Protein AF-A0A9X2ZQ04-F1 (afdb_monomer_lite)

pLDDT: mean 75.11, std 18.09, range [34.91, 91.38]

Structure (mmCIF, N/CA/C/O backbone):
data_AF-A0A9X2ZQ04-F1
#
_entry.id   AF-A0A9X2ZQ04-F1
#
loop_
_atom_site.group_PDB
_atom_site.id
_atom_site.type_symbol
_atom_site.label_atom_id
_atom_site.label_alt_id
_atom_site.label_comp_id
_atom_site.label_asym_id
_atom_site.label_entity_id
_atom_site.label_seq_id
_atom_site.pdbx_PDB_ins_code
_atom_site.Cartn_x
_atom_site.Cartn_y
_atom_site.Cartn_z
_atom_site.occupancy
_atom_site.B_iso_or_equiv
_atom_site.auth_seq_id
_atom_site.auth_comp_id
_atom_site.auth_asym_id
_atom_site.auth_atom_id
_atom_site.pdbx_PDB_model_num
ATOM 1 N N . MET A 1 1 ? -12.340 -7.321 6.275 1.00 62.00 1 MET A N 1
ATOM 2 C CA . MET A 1 1 ? -12.296 -7.400 4.801 1.00 62.00 1 MET A CA 1
ATOM 3 C C . MET A 1 1 ? -11.441 -8.598 4.435 1.00 62.00 1 MET A C 1
ATOM 5 O O . MET A 1 1 ? -10.502 -8.862 5.170 1.00 62.00 1 MET A O 1
ATOM 9 N N . ASN A 1 2 ? -11.788 -9.337 3.380 1.00 79.88 2 ASN A N 1
ATOM 10 C CA . ASN A 1 2 ? -11.082 -10.563 2.982 1.00 79.88 2 ASN A CA 1
ATOM 11 C C . ASN A 1 2 ? -10.650 -10.494 1.510 1.00 79.88 2 ASN A C 1
ATOM 13 O O . ASN A 1 2 ? -10.993 -11.349 0.702 1.00 79.88 2 ASN A O 1
ATOM 17 N N . PHE A 1 3 ? -9.978 -9.406 1.138 1.00 86.44 3 PHE A N 1
ATOM 18 C CA . PHE A 1 3 ? -9.379 -9.266 -0.184 1.00 86.44 3 PHE A CA 1
ATOM 19 C C . PHE A 1 3 ? -7.970 -8.692 -0.055 1.00 86.44 3 PHE A C 1
ATOM 21 O O . PHE A 1 3 ? -7.663 -7.980 0.904 1.00 86.44 3 PHE A O 1
ATOM 28 N N . LYS A 1 4 ? -7.114 -9.056 -1.009 1.00 91.38 4 LYS A N 1
ATOM 29 C CA . LYS A 1 4 ? -5.699 -8.683 -1.064 1.00 91.38 4 LYS A CA 1
ATOM 30 C C . LYS A 1 4 ? -5.489 -7.688 -2.195 1.00 91.38 4 LYS A C 1
ATOM 32 O O . LYS A 1 4 ? -6.101 -7.827 -3.252 1.00 91.38 4 LYS A O 1
ATOM 37 N N . VAL A 1 5 ? -4.627 -6.701 -1.981 1.00 90.19 5 VAL A N 1
ATOM 38 C CA . VAL A 1 5 ? -4.313 -5.659 -2.964 1.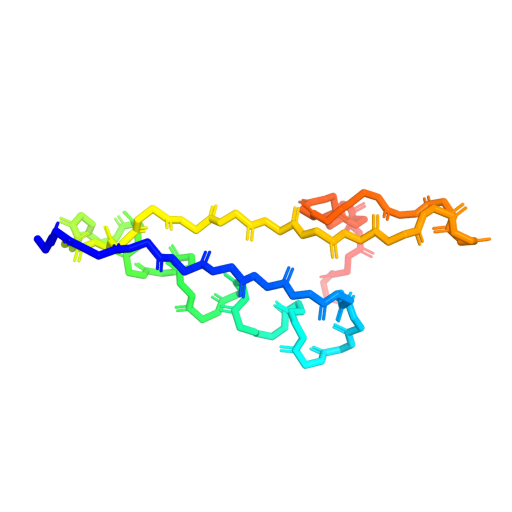00 90.19 5 VAL A CA 1
ATOM 39 C C . VAL A 1 5 ? -2.851 -5.785 -3.370 1.00 90.19 5 VAL A C 1
ATOM 41 O O . VAL A 1 5 ? -1.958 -5.689 -2.533 1.00 90.19 5 VAL A O 1
ATOM 44 N N . GLY A 1 6 ? -2.611 -6.001 -4.663 1.00 90.81 6 GLY A N 1
ATOM 45 C CA . GLY A 1 6 ? -1.278 -6.003 -5.260 1.00 90.81 6 GLY A CA 1
ATOM 46 C C . GLY A 1 6 ? -0.986 -4.672 -5.952 1.00 90.81 6 GLY A C 1
ATOM 47 O O . GLY A 1 6 ? -1.737 -4.281 -6.841 1.00 90.81 6 GLY A O 1
ATOM 48 N N . ILE A 1 7 ? 0.100 -3.993 -5.585 1.00 87.75 7 ILE A N 1
ATOM 49 C CA . ILE A 1 7 ? 0.596 -2.798 -6.289 1.00 87.75 7 ILE A CA 1
ATOM 50 C C . ILE A 1 7 ? 1.769 -3.228 -7.161 1.00 87.75 7 ILE A C 1
ATOM 52 O O . ILE A 1 7 ? 2.758 -3.730 -6.639 1.00 87.75 7 ILE A O 1
ATOM 56 N N . ILE A 1 8 ? 1.666 -3.052 -8.476 1.00 87.00 8 ILE A N 1
ATOM 57 C CA . ILE A 1 8 ? 2.697 -3.459 -9.439 1.00 87.00 8 ILE A CA 1
ATOM 58 C C . ILE A 1 8 ? 3.348 -2.194 -9.993 1.00 87.00 8 ILE A C 1
ATOM 60 O O . ILE A 1 8 ? 2.641 -1.358 -10.549 1.00 87.00 8 ILE A O 1
ATOM 64 N N . ARG A 1 9 ? 4.675 -2.071 -9.858 1.00 80.06 9 ARG A N 1
ATOM 65 C CA . ARG A 1 9 ? 5.459 -0.860 -10.172 1.00 80.06 9 ARG A CA 1
ATOM 66 C C . ARG A 1 9 ? 5.009 0.359 -9.355 1.00 80.06 9 ARG A C 1
ATOM 68 O O . ARG A 1 9 ? 4.167 1.156 -9.770 1.00 80.06 9 ARG A O 1
ATOM 75 N N . ALA A 1 10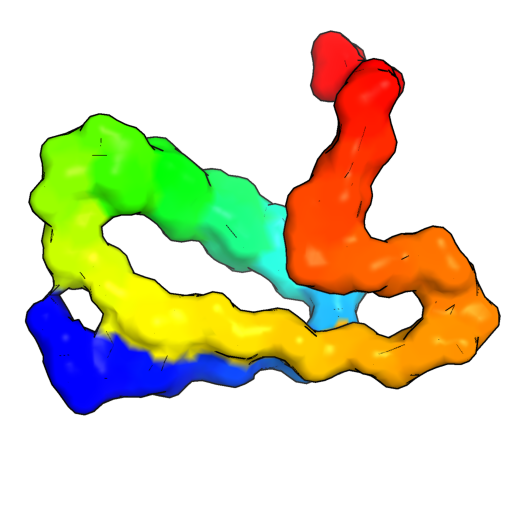 ? 5.591 0.519 -8.176 1.00 80.38 10 ALA A N 1
ATOM 76 C CA . ALA A 1 10 ? 5.387 1.644 -7.278 1.00 80.38 10 ALA A CA 1
ATOM 77 C C . ALA A 1 10 ? 6.198 2.887 -7.670 1.00 80.38 10 ALA A C 1
ATOM 79 O O . ALA A 1 10 ? 7.009 3.407 -6.905 1.00 80.38 10 ALA A O 1
ATOM 80 N N . GLY A 1 11 ? 5.859 3.445 -8.833 1.00 81.38 11 GLY A N 1
ATOM 81 C CA . GLY A 1 11 ? 6.119 4.855 -9.119 1.00 81.38 11 GLY A CA 1
ATOM 82 C C . GLY A 1 11 ? 5.274 5.792 -8.230 1.00 81.38 11 GLY A C 1
ATOM 83 O O . GLY A 1 11 ? 4.643 5.348 -7.264 1.00 81.38 11 GLY A O 1
ATOM 84 N N . PRO A 1 12 ? 5.168 7.090 -8.570 1.00 85.94 12 PRO A N 1
ATOM 85 C CA . PRO A 1 12 ? 4.428 8.080 -7.777 1.00 85.94 12 PRO A CA 1
ATOM 86 C C . PRO A 1 12 ? 2.996 7.651 -7.431 1.00 85.94 12 PRO A C 1
ATOM 88 O O . PRO A 1 12 ? 2.553 7.813 -6.295 1.00 85.94 12 PRO A O 1
ATOM 91 N N . SER A 1 13 ? 2.293 7.029 -8.381 1.00 87.19 13 SER A N 1
ATOM 92 C CA . SER A 1 13 ? 0.927 6.530 -8.192 1.00 87.19 13 SER A CA 1
ATOM 93 C C . SER A 1 13 ? 0.846 5.373 -7.190 1.00 87.19 13 SER A C 1
ATOM 95 O O . SER A 1 13 ? -0.031 5.371 -6.327 1.00 87.19 13 SER A O 1
ATOM 97 N N . GLY A 1 14 ? 1.772 4.410 -7.250 1.00 86.81 14 GLY A N 1
ATOM 98 C CA . GLY A 1 14 ? 1.797 3.286 -6.308 1.00 86.81 14 GLY A CA 1
ATOM 99 C C . GLY A 1 14 ? 2.187 3.725 -4.895 1.00 86.81 14 GLY A C 1
ATOM 100 O O . GLY A 1 14 ? 1.586 3.283 -3.916 1.00 86.81 14 GLY A O 1
ATOM 101 N N . LEU A 1 15 ? 3.119 4.675 -4.777 1.00 86.88 15 LEU A N 1
ATOM 102 C CA . LEU A 1 15 ? 3.484 5.283 -3.494 1.00 86.88 15 LEU A CA 1
ATOM 103 C C . LEU A 1 15 ? 2.343 6.122 -2.901 1.00 86.88 15 LEU A C 1
ATOM 105 O O . LEU A 1 15 ? 2.111 6.068 -1.690 1.00 86.88 15 LEU A O 1
ATOM 109 N N . ALA A 1 16 ? 1.600 6.864 -3.727 1.00 89.00 16 ALA A N 1
ATOM 110 C CA . ALA A 1 16 ? 0.417 7.607 -3.292 1.00 89.00 16 ALA A CA 1
ATOM 111 C C . ALA A 1 16 ? -0.672 6.666 -2.755 1.00 89.00 16 ALA A C 1
ATOM 113 O O . ALA A 1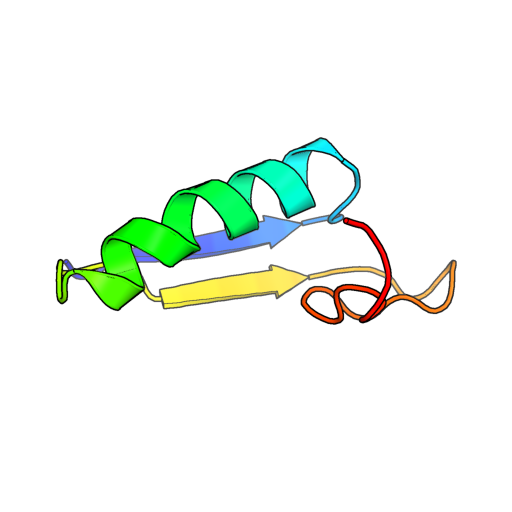 16 ? -1.252 6.932 -1.702 1.00 89.00 16 ALA A O 1
ATOM 114 N N . MET A 1 17 ? -0.883 5.526 -3.418 1.00 89.25 17 MET A N 1
ATOM 115 C CA . MET A 1 17 ? -1.808 4.492 -2.955 1.00 89.25 17 MET A CA 1
ATOM 116 C C . MET A 1 17 ? -1.385 3.930 -1.591 1.00 89.25 17 MET A C 1
ATOM 118 O O . MET A 1 17 ? -2.199 3.886 -0.671 1.00 89.25 17 MET A O 1
ATOM 122 N N . LEU A 1 18 ? -0.105 3.590 -1.401 1.00 87.88 18 LEU A N 1
ATOM 123 C CA . LEU A 1 18 ? 0.413 3.152 -0.096 1.00 87.88 18 LEU A CA 1
ATOM 124 C C . LEU A 1 18 ? 0.223 4.208 1.000 1.00 87.88 18 LEU A C 1
ATOM 126 O O . LEU A 1 18 ? -0.153 3.875 2.126 1.00 87.88 18 LEU A O 1
ATOM 130 N N . ARG A 1 19 ? 0.453 5.488 0.683 1.00 89.69 19 ARG A N 1
ATOM 131 C CA . ARG A 1 19 ? 0.226 6.600 1.619 1.00 89.69 19 ARG A CA 1
ATOM 132 C C . ARG A 1 19 ? -1.245 6.738 2.004 1.00 89.69 19 ARG A C 1
ATOM 134 O O . ARG A 1 19 ? -1.512 6.977 3.178 1.00 89.69 19 ARG A O 1
ATOM 141 N N . ALA A 1 20 ? -2.177 6.529 1.076 1.00 89.75 20 ALA A N 1
ATOM 142 C CA . ALA A 1 20 ? -3.613 6.599 1.351 1.00 89.75 20 ALA A CA 1
ATOM 143 C C . ALA A 1 20 ? -4.073 5.555 2.387 1.00 89.75 20 ALA A C 1
ATOM 145 O O . ALA A 1 20 ? -4.956 5.837 3.194 1.00 89.75 20 ALA A O 1
ATOM 146 N N . PHE A 1 21 ? -3.429 4.383 2.434 1.00 88.12 21 PHE A N 1
ATOM 147 C CA . PHE A 1 21 ? -3.755 3.329 3.402 1.00 88.12 21 PHE A CA 1
ATOM 148 C C . PHE A 1 21 ? -3.100 3.505 4.786 1.00 88.12 21 PHE A C 1
ATOM 150 O O . PHE A 1 21 ? -3.579 2.928 5.762 1.00 88.12 21 PHE A O 1
ATOM 157 N N . LYS A 1 22 ? -2.031 4.304 4.930 1.00 87.56 22 LYS A N 1
ATOM 158 C CA . LYS A 1 22 ? -1.373 4.559 6.233 1.00 87.56 22 LYS A CA 1
ATOM 159 C C . LYS A 1 22 ? -2.302 5.147 7.319 1.00 87.56 22 LYS A C 1
ATOM 161 O O . LYS A 1 22 ? -2.255 4.637 8.439 1.00 87.56 22 LYS A O 1
ATOM 166 N N . PRO A 1 23 ? -3.117 6.194 7.073 1.00 90.25 23 PRO A N 1
ATOM 167 C CA . PRO A 1 23 ? -3.992 6.753 8.107 1.00 90.25 23 PRO A CA 1
ATOM 168 C C . PRO A 1 23 ? -5.112 5.791 8.515 1.00 90.25 23 PRO A C 1
ATOM 170 O O . PRO A 1 23 ? -5.443 5.729 9.694 1.00 90.25 23 PRO A O 1
ATOM 173 N N . GLU A 1 24 ? -5.651 5.009 7.578 1.00 87.06 24 GLU A N 1
ATOM 174 C CA . GLU A 1 24 ? -6.674 3.995 7.867 1.00 87.06 24 GLU A CA 1
ATOM 175 C C . GLU A 1 24 ? -6.122 2.886 8.774 1.00 87.06 24 GLU A C 1
ATOM 177 O O . GLU A 1 24 ? -6.774 2.505 9.745 1.00 87.06 24 GLU A O 1
ATOM 182 N N . GLN A 1 25 ? -4.879 2.447 8.537 1.00 84.12 25 GLN A N 1
ATOM 183 C CA . GLN A 1 25 ? -4.188 1.506 9.428 1.00 84.12 25 GLN A CA 1
ATOM 184 C C . GLN A 1 25 ? -3.967 2.093 10.828 1.00 84.12 25 GLN A C 1
ATOM 186 O O . GLN A 1 25 ? -4.213 1.418 11.825 1.00 84.12 25 GLN A O 1
ATOM 191 N N . LYS A 1 26 ? -3.559 3.367 10.925 1.00 87.31 26 LYS A N 1
ATOM 192 C CA . LYS A 1 26 ? -3.365 4.053 12.218 1.00 87.31 26 LYS A CA 1
ATOM 193 C C . LYS A 1 26 ? -4.663 4.230 13.009 1.00 87.31 26 LYS A C 1
ATOM 195 O O . LYS A 1 26 ? -4.624 4.219 14.233 1.00 87.31 26 LYS A O 1
ATOM 200 N N . LYS A 1 27 ? -5.798 4.394 12.328 1.00 90.12 27 LYS A N 1
ATOM 201 C CA . LYS A 1 27 ? -7.127 4.513 12.951 1.00 90.12 27 LYS A CA 1
ATOM 202 C C . LYS A 1 27 ? -7.696 3.171 13.429 1.00 90.12 27 LYS A C 1
ATOM 204 O O . LYS A 1 27 ? -8.739 3.164 14.072 1.00 90.12 27 LYS A O 1
ATOM 209 N N . GLY A 1 28 ? -7.033 2.050 13.128 1.00 83.69 28 GLY A N 1
ATOM 210 C CA . GLY A 1 28 ? -7.521 0.711 13.463 1.00 83.69 28 GLY A CA 1
ATOM 211 C C . GLY A 1 28 ? -8.647 0.220 12.547 1.00 83.69 28 GLY A C 1
ATOM 212 O O . GLY A 1 28 ? -9.339 -0.743 12.883 1.00 83.69 28 GLY A O 1
ATOM 213 N N . ASN A 1 29 ? -8.844 0.858 11.387 1.00 86.25 29 ASN A N 1
ATOM 214 C CA . ASN A 1 29 ? -9.828 0.407 10.411 1.00 86.25 29 ASN A CA 1
ATOM 215 C C . ASN A 1 29 ? -9.376 -0.909 9.763 1.00 86.25 29 ASN A C 1
ATOM 217 O O . ASN A 1 29 ? -8.187 -1.181 9.599 1.00 86.25 29 ASN A O 1
ATOM 221 N N . LYS A 1 30 ? -10.345 -1.736 9.351 1.00 86.06 30 LYS A N 1
ATOM 222 C CA . LYS A 1 30 ? -10.076 -3.002 8.653 1.00 86.06 30 LYS A CA 1
ATOM 223 C C . LYS A 1 30 ? -9.561 -2.724 7.236 1.00 86.06 30 LYS A C 1
ATOM 225 O O . LYS A 1 30 ? -10.359 -2.673 6.305 1.00 86.06 30 LYS A O 1
ATOM 230 N N . THR A 1 31 ? -8.250 -2.584 7.064 1.00 87.69 31 THR A N 1
ATOM 231 C CA . THR A 1 31 ? -7.596 -2.470 5.751 1.00 87.69 31 THR A CA 1
ATOM 232 C C . THR A 1 31 ? -7.297 -3.845 5.139 1.00 87.69 31 THR A C 1
ATOM 234 O O . THR A 1 31 ? -7.096 -4.812 5.877 1.00 87.69 31 THR A O 1
ATOM 237 N N . PRO A 1 32 ? -7.276 -3.971 3.800 1.00 90.19 32 PRO A N 1
ATOM 238 C CA . PRO A 1 32 ? -6.861 -5.204 3.130 1.00 90.19 32 PRO A CA 1
ATOM 239 C C . PRO A 1 32 ? -5.364 -5.492 3.336 1.00 90.19 32 PRO A C 1
ATOM 241 O O . PRO A 1 32 ? -4.590 -4.599 3.677 1.00 90.19 32 PRO A O 1
ATOM 244 N N . GLU A 1 33 ? -4.945 -6.733 3.079 1.00 89.25 33 GLU A N 1
ATOM 245 C CA . GLU A 1 33 ? -3.521 -7.079 2.983 1.00 89.25 33 GLU A CA 1
ATOM 246 C C . GLU A 1 33 ? -2.957 -6.465 1.694 1.00 89.25 33 GLU A C 1
ATOM 248 O O . GLU A 1 33 ? -3.391 -6.821 0.594 1.00 89.25 33 GLU A O 1
ATOM 253 N N . ILE A 1 34 ? -2.021 -5.524 1.823 1.00 88.19 34 ILE A N 1
ATOM 254 C CA . ILE A 1 34 ? -1.422 -4.812 0.689 1.00 88.19 34 ILE A CA 1
ATOM 255 C C . ILE A 1 34 ? -0.013 -5.351 0.463 1.00 88.19 34 ILE A C 1
ATOM 257 O O . ILE A 1 34 ? 0.814 -5.340 1.374 1.00 88.19 34 ILE A O 1
ATOM 261 N N . LYS A 1 35 ? 0.277 -5.791 -0.762 1.00 87.50 35 LYS A N 1
ATOM 262 C CA . LYS A 1 35 ? 1.599 -6.268 -1.172 1.00 87.50 35 LYS A CA 1
ATOM 263 C C . LYS A 1 35 ? 2.069 -5.506 -2.397 1.00 87.50 35 LYS A C 1
ATOM 265 O O . LYS A 1 35 ? 1.333 -5.346 -3.365 1.00 87.50 35 LYS A O 1
ATOM 270 N N . CYS A 1 36 ? 3.301 -5.028 -2.348 1.00 85.94 36 CYS A N 1
ATOM 271 C CA . CYS A 1 36 ? 3.893 -4.286 -3.443 1.00 85.94 36 CYS A CA 1
ATOM 272 C C . CYS A 1 36 ? 4.919 -5.139 -4.190 1.00 85.94 36 CYS A C 1
ATOM 274 O O . CYS A 1 36 ? 5.705 -5.861 -3.579 1.00 85.94 36 CYS A O 1
ATOM 276 N N . TYR A 1 37 ? 4.894 -5.040 -5.512 1.00 84.56 37 TYR A N 1
ATOM 277 C CA . TYR A 1 37 ? 5.732 -5.761 -6.452 1.00 84.56 37 TYR A CA 1
ATOM 278 C C . TYR A 1 37 ? 6.434 -4.730 -7.334 1.00 84.56 37 TYR A C 1
ATOM 280 O O . TYR A 1 37 ? 5.873 -4.244 -8.317 1.00 84.56 37 TYR A O 1
ATOM 288 N N . GLU A 1 38 ? 7.658 -4.375 -6.955 1.00 80.12 38 GLU A N 1
ATOM 289 C CA . GLU A 1 38 ? 8.524 -3.498 -7.740 1.00 80.12 38 GLU A CA 1
ATOM 290 C C . GLU A 1 38 ? 9.654 -4.313 -8.368 1.00 80.12 38 GLU A C 1
ATOM 292 O O . GLU A 1 38 ? 10.249 -5.171 -7.711 1.00 80.12 38 GLU A O 1
ATOM 297 N N . ASN A 1 39 ? 9.946 -4.056 -9.643 1.00 67.69 39 ASN A N 1
ATOM 298 C CA . ASN A 1 39 ? 11.087 -4.675 -10.307 1.00 67.69 39 ASN A CA 1
ATOM 299 C C . ASN A 1 39 ? 12.326 -3.803 -10.046 1.00 67.69 39 ASN A C 1
ATOM 301 O O . ASN A 1 39 ? 12.307 -2.612 -10.347 1.00 67.69 39 ASN A O 1
ATOM 305 N N . LYS A 1 40 ? 13.384 -4.383 -9.461 1.00 56.59 40 LYS A N 1
ATOM 306 C CA . LYS A 1 40 ? 14.588 -3.694 -8.952 1.00 56.59 40 LYS A CA 1
ATOM 307 C C . LYS A 1 40 ? 15.476 -3.096 -10.065 1.00 56.59 40 LYS A C 1
ATOM 309 O O . LYS A 1 40 ? 16.637 -3.468 -10.186 1.00 56.59 40 LYS A O 1
ATOM 314 N N . ILE A 1 41 ? 14.963 -2.179 -10.887 1.00 58.50 41 ILE A N 1
ATOM 315 C CA . ILE A 1 41 ? 15.771 -1.453 -11.890 1.00 58.50 41 ILE A CA 1
ATOM 316 C C . ILE A 1 41 ? 16.441 -0.220 -11.259 1.00 58.50 41 ILE A C 1
ATOM 318 O O . ILE A 1 41 ? 17.557 0.137 -11.619 1.00 58.50 41 ILE A O 1
ATOM 322 N N . THR A 1 42 ? 15.809 0.391 -10.258 1.00 48.34 42 THR A N 1
ATOM 323 C CA . THR A 1 42 ? 16.351 1.509 -9.472 1.00 48.34 42 THR A CA 1
ATOM 324 C C . THR A 1 42 ? 16.148 1.184 -7.998 1.00 48.34 42 THR A C 1
ATOM 326 O O . THR A 1 42 ? 15.037 0.825 -7.621 1.00 48.34 42 THR A O 1
ATOM 329 N N . GLY A 1 43 ? 17.204 1.237 -7.183 1.00 48.78 43 GLY A N 1
ATOM 330 C CA . GLY A 1 43 ? 17.273 0.693 -5.817 1.00 48.78 43 GLY A CA 1
ATOM 331 C C . GLY A 1 43 ? 16.352 1.320 -4.759 1.00 48.78 43 GLY A C 1
ATOM 332 O O . GLY A 1 43 ? 16.841 1.800 -3.743 1.00 48.78 43 GLY A O 1
ATOM 333 N N . MET A 1 44 ? 15.035 1.287 -4.954 1.00 48.06 44 MET A N 1
ATOM 334 C CA . MET A 1 44 ? 14.033 1.618 -3.943 1.00 48.06 44 MET A CA 1
ATOM 335 C C . MET A 1 44 ? 13.116 0.419 -3.731 1.00 48.06 44 MET A C 1
ATOM 337 O O . MET A 1 44 ? 12.423 -0.033 -4.641 1.00 48.06 44 MET A O 1
ATOM 341 N N . GLU A 1 45 ? 13.130 -0.114 -2.512 1.00 54.91 45 GLU A N 1
ATOM 342 C CA . GLU A 1 45 ? 12.161 -1.115 -2.092 1.00 54.91 45 GLU A CA 1
ATOM 343 C C . GLU A 1 45 ? 10.845 -0.410 -1.758 1.00 54.91 45 GLU A C 1
ATOM 345 O O . GLU A 1 45 ? 10.801 0.660 -1.151 1.00 54.91 45 GLU A O 1
ATOM 350 N N . CYS A 1 46 ? 9.742 -0.987 -2.215 1.00 54.84 46 CYS A N 1
ATOM 351 C CA . CYS A 1 46 ? 8.435 -0.380 -2.067 1.00 54.84 46 CYS A CA 1
ATOM 352 C C . CYS A 1 46 ? 8.038 -0.318 -0.584 1.00 54.84 46 CYS A C 1
ATOM 354 O O . CYS A 1 46 ? 7.630 -1.322 -0.003 1.00 54.84 46 CYS A O 1
ATOM 356 N N . GLY A 1 47 ? 8.183 0.854 0.035 1.00 54.00 47 GLY A N 1
ATOM 357 C CA . GLY A 1 47 ? 7.883 1.062 1.454 1.00 54.00 47 GLY A CA 1
ATOM 358 C C . GLY A 1 47 ? 8.988 1.748 2.253 1.00 54.00 47 GLY A C 1
ATOM 359 O O . GLY A 1 47 ? 8.677 2.299 3.309 1.00 54.00 47 GLY A O 1
ATOM 360 N N . THR A 1 48 ? 10.223 1.819 1.752 1.00 48.28 48 THR A N 1
ATOM 361 C CA . THR A 1 48 ? 11.223 2.747 2.289 1.00 48.28 48 THR A CA 1
ATOM 362 C C . THR A 1 48 ? 10.900 4.138 1.763 1.00 48.28 48 THR A C 1
ATOM 364 O O . THR A 1 48 ? 11.307 4.551 0.682 1.00 48.28 48 THR A O 1
ATOM 367 N N . THR A 1 49 ? 10.110 4.891 2.529 1.00 43.91 49 THR A N 1
ATOM 368 C CA . THR A 1 49 ? 10.266 6.346 2.482 1.00 43.91 49 THR A CA 1
ATOM 369 C C . THR A 1 49 ? 11.747 6.633 2.723 1.00 43.91 49 THR A C 1
ATOM 371 O O . THR A 1 49 ? 12.274 6.076 3.688 1.00 43.91 49 THR A O 1
ATOM 374 N N . PRO A 1 50 ? 12.432 7.465 1.918 1.00 42.81 50 PRO A N 1
ATOM 375 C CA . PRO A 1 50 ? 13.602 8.135 2.457 1.00 42.81 50 PRO A CA 1
ATOM 376 C C . PRO A 1 50 ? 13.098 8.855 3.709 1.00 42.81 50 PRO A C 1
ATOM 378 O O . PRO A 1 50 ? 12.182 9.677 3.632 1.00 42.81 50 PRO A O 1
ATOM 381 N N . GLU A 1 51 ? 13.568 8.445 4.882 1.00 42.34 51 GLU A N 1
ATOM 382 C CA . GLU A 1 51 ? 13.4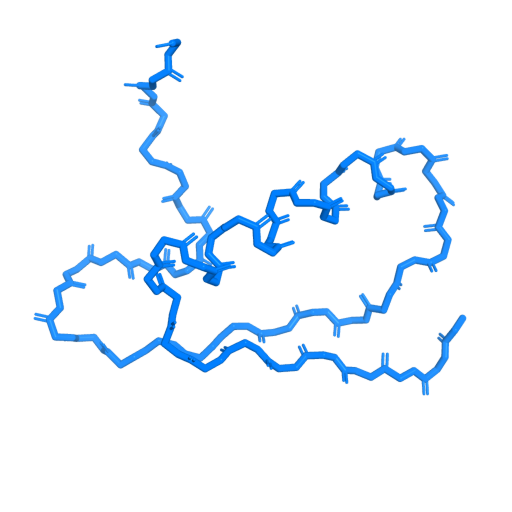13 9.255 6.081 1.00 42.34 51 GLU A CA 1
ATOM 383 C C . GLU A 1 51 ? 14.107 10.587 5.774 1.00 42.34 51 GLU A C 1
ATOM 385 O O . GLU A 1 51 ? 15.331 10.645 5.733 1.00 42.34 51 GLU A O 1
ATOM 390 N N . GLY A 1 52 ? 13.336 11.618 5.410 1.00 40.53 52 GLY A N 1
ATOM 391 C CA . GLY A 1 52 ? 1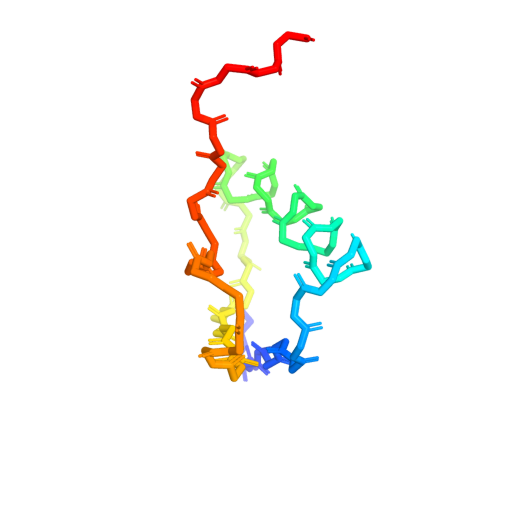3.903 12.910 5.010 1.00 40.53 52 GLY A CA 1
ATOM 392 C C . GLY A 1 52 ? 13.145 13.681 3.930 1.00 40.53 52 GLY A C 1
ATOM 393 O O . GLY A 1 52 ? 13.776 14.239 3.039 1.00 40.53 52 GLY A O 1
ATOM 394 N N . LEU A 1 53 ? 11.815 13.743 3.992 1.00 38.06 53 LEU A N 1
ATOM 395 C CA . LEU A 1 53 ? 11.094 14.846 3.354 1.00 38.06 53 LEU A CA 1
ATOM 396 C C . LEU A 1 53 ? 9.963 15.281 4.290 1.00 38.06 53 LEU A C 1
ATOM 398 O O . LEU A 1 53 ? 8.889 14.671 4.299 1.00 38.06 53 LEU A O 1
ATOM 402 N N . GLU A 1 54 ? 10.279 16.266 5.134 1.00 34.91 54 GLU A N 1
ATOM 403 C CA . GLU A 1 54 ? 9.303 17.292 5.524 1.00 34.91 54 GLU A CA 1
ATOM 404 C C . GLU A 1 54 ? 8.763 17.994 4.271 1.00 34.91 54 GLU A C 1
ATOM 406 O O . GLU A 1 54 ? 9.557 18.200 3.322 1.00 34.91 54 GLU A O 1
#

InterPro do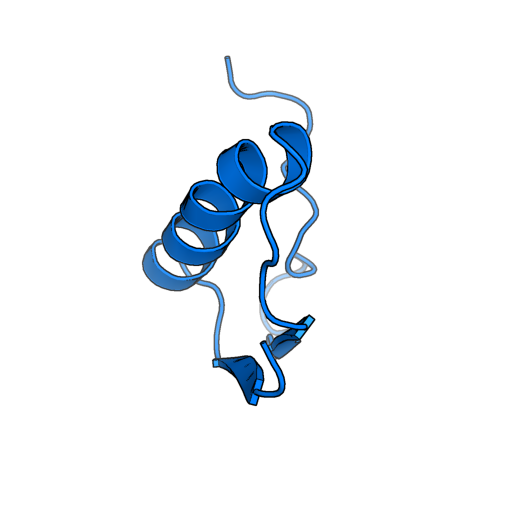mains:
  IPR036188 FAD/NAD(P)-binding domain superfamily [G3DSA:3.50.50.60] (4-40)

Secondary structure (DSSP, 8-state):
---EEEEES-SHHHHHHHHHHHHHHHTT----EEEEE--SSSS--TT---S---

Radius of gyration: 12.1 Å; chains: 1; bounding box: 30×28×25 Å

Organism: NCBI:txid2987686

Foldseek 3Di:
DEDEAEAEAPDVVNLVVVVVCVVCVVVVHDDHHYYYHHDPPDPDDNPDDPPDDD

Sequence (54 aa):
MNFKVGIIRAGPSGLAMLRAFKPEQKKGNKTPEIKCYENKITGMECGTTPEGLE